Protein AF-A0A5C5R914-F1 (afdb_monomer_lite)

InterPro domains:
  IPR004184 Pyruvate formate lyase domain [PF02901] (1-169)
  IPR004184 Pyruvate formate lyase domain [PS51554] (1-169)
  IPR050244 Autonomous Glycyl Radical Cofactor [PTHR30191] (1-169)

Structure (mmCIF, N/CA/C/O backbone):
data_AF-A0A5C5R914-F1
#
_entry.id   AF-A0A5C5R914-F1
#
loop_
_atom_site.group_PDB
_atom_site.id
_atom_site.type_symbol
_atom_site.label_atom_id
_atom_site.label_alt_id
_atom_site.label_comp_id
_atom_site.label_asym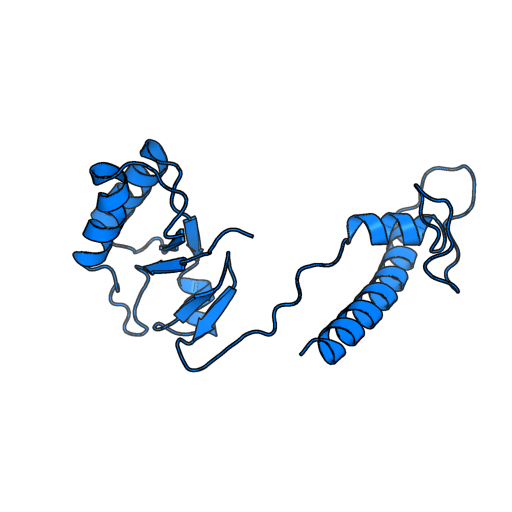_id
_atom_site.label_entity_id
_atom_site.label_seq_id
_atom_site.pdbx_PDB_ins_code
_atom_site.Cartn_x
_atom_site.Cartn_y
_atom_site.Cartn_z
_atom_site.occupancy
_atom_site.B_iso_or_equiv
_atom_site.auth_seq_id
_atom_site.auth_comp_id
_atom_site.auth_asym_id
_atom_site.auth_atom_id
_atom_site.pdbx_PDB_model_num
ATOM 1 N N . ASP A 1 1 ? 1.161 13.858 2.288 1.00 59.62 1 ASP A N 1
ATOM 2 C CA . ASP A 1 1 ? 1.184 13.043 1.072 1.00 59.62 1 ASP A CA 1
ATOM 3 C C . ASP A 1 1 ? 2.270 13.518 0.133 1.00 59.62 1 ASP A C 1
ATOM 5 O O . ASP A 1 1 ? 2.251 14.694 -0.227 1.00 59.62 1 ASP A O 1
ATOM 9 N N . PRO A 1 2 ? 3.280 12.672 -0.147 1.00 82.69 2 PRO A N 1
ATOM 10 C CA . PRO A 1 2 ? 4.214 12.908 -1.239 1.00 82.69 2 PRO A CA 1
ATOM 11 C C . PRO A 1 2 ? 3.476 12.883 -2.586 1.00 82.69 2 PRO A C 1
ATOM 13 O O . PRO A 1 2 ? 2.271 12.655 -2.654 1.00 82.69 2 PRO A O 1
ATOM 16 N N . TYR A 1 3 ? 4.194 13.188 -3.661 1.00 86.38 3 TYR A N 1
ATOM 17 C CA . TYR A 1 3 ? 3.597 13.343 -4.984 1.00 86.38 3 TYR A CA 1
ATOM 18 C C . TYR A 1 3 ? 3.117 12.006 -5.579 1.00 86.38 3 TYR A C 1
ATOM 20 O O . TYR A 1 3 ? 2.141 12.000 -6.327 1.00 86.38 3 TYR A O 1
ATOM 28 N N . TRP A 1 4 ? 3.762 10.891 -5.214 1.00 89.44 4 TRP A N 1
ATOM 29 C CA . TRP A 1 4 ? 3.499 9.535 -5.701 1.00 89.44 4 TRP A CA 1
ATOM 30 C C . TRP A 1 4 ? 3.481 9.440 -7.225 1.00 89.44 4 TRP A C 1
ATOM 32 O O . TRP A 1 4 ? 2.541 8.903 -7.821 1.00 89.44 4 TRP A O 1
ATOM 42 N N . ALA A 1 5 ? 4.559 9.904 -7.864 1.00 94.88 5 ALA A N 1
ATOM 43 C CA . ALA A 1 5 ? 4.814 9.623 -9.274 1.00 94.88 5 ALA A CA 1
ATOM 44 C C . ALA A 1 5 ? 5.247 8.163 -9.430 1.00 94.88 5 ALA A C 1
ATOM 46 O O . ALA A 1 5 ? 6.417 7.860 -9.664 1.00 94.88 5 ALA A O 1
ATOM 47 N N . THR A 1 6 ? 4.295 7.256 -9.229 1.00 97.75 6 THR A N 1
ATOM 48 C CA . THR A 1 6 ? 4.565 5.825 -9.143 1.00 97.75 6 THR A CA 1
ATOM 49 C C . THR A 1 6 ? 4.796 5.251 -10.528 1.00 97.75 6 THR A C 1
ATOM 51 O O . THR A 1 6 ? 3.990 5.444 -11.439 1.00 97.75 6 THR A O 1
ATOM 54 N N . TRP A 1 7 ? 5.918 4.554 -10.682 1.00 97.94 7 TRP A N 1
ATOM 55 C CA . TRP A 1 7 ? 6.284 3.848 -11.901 1.00 97.94 7 TRP A CA 1
ATOM 56 C C . TRP A 1 7 ? 6.297 2.350 -11.609 1.00 97.94 7 TRP A C 1
ATOM 58 O O . TRP A 1 7 ? 7.184 1.874 -10.903 1.00 97.94 7 TRP A O 1
ATOM 68 N N . SER A 1 8 ? 5.349 1.610 -12.184 1.00 98.44 8 SER A N 1
ATOM 69 C CA . SER A 1 8 ? 5.361 0.141 -12.198 1.00 98.44 8 SER A CA 1
ATOM 70 C C . SER A 1 8 ? 6.231 -0.375 -13.342 1.00 98.44 8 SER A C 1
ATOM 72 O O . SER A 1 8 ? 6.084 0.067 -14.481 1.00 98.44 8 SER A O 1
ATOM 74 N N . ASP A 1 9 ? 7.173 -1.262 -13.038 1.00 98.19 9 ASP A N 1
ATOM 75 C CA . ASP A 1 9 ? 8.130 -1.822 -13.999 1.00 98.19 9 ASP A CA 1
ATOM 76 C C . ASP A 1 9 ? 8.344 -3.323 -13.744 1.00 98.19 9 ASP A C 1
ATOM 78 O O . ASP A 1 9 ? 8.045 -3.821 -12.659 1.00 98.19 9 ASP A O 1
ATOM 82 N N . ALA A 1 10 ? 8.922 -4.016 -14.729 1.00 98.44 10 ALA A N 1
ATOM 83 C CA . ALA A 1 10 ? 9.158 -5.463 -14.729 1.00 98.44 10 ALA A CA 1
ATOM 84 C C . ALA A 1 10 ? 7.868 -6.306 -14.786 1.00 98.44 10 ALA A C 1
ATOM 86 O O . ALA A 1 10 ? 6.958 -5.961 -15.533 1.00 98.44 10 ALA A O 1
ATOM 87 N N . GLY A 1 11 ? 7.839 -7.448 -14.095 1.00 98.38 11 GLY A N 1
ATOM 88 C CA . GLY A 1 11 ? 6.763 -8.432 -14.190 1.00 98.38 11 GLY A CA 1
ATOM 89 C C . GLY A 1 11 ? 6.815 -9.309 -15.443 1.00 98.38 11 GLY A C 1
ATOM 90 O O . GLY A 1 11 ? 7.834 -9.392 -16.155 1.00 98.38 11 GLY A O 1
ATOM 91 N N . PHE A 1 12 ? 5.700 -9.986 -15.699 1.00 98.69 12 PHE A N 1
ATOM 92 C CA . PHE A 1 12 ? 5.526 -10.930 -16.800 1.00 98.69 12 PHE A CA 1
ATOM 93 C C . PHE A 1 12 ? 4.277 -10.635 -17.625 1.00 98.69 12 PHE A C 1
ATOM 95 O O . PHE A 1 12 ? 3.266 -10.174 -17.113 1.00 98.69 12 PHE A O 1
ATOM 102 N N . GLY A 1 13 ? 4.354 -10.948 -18.917 1.00 98.25 13 GLY A N 1
ATOM 103 C CA . GLY A 1 13 ? 3.184 -11.071 -19.772 1.00 98.25 13 GLY A CA 1
ATOM 104 C C . GLY A 1 13 ? 2.400 -12.335 -19.432 1.00 98.25 13 GLY A C 1
ATOM 105 O O . GLY A 1 13 ? 2.976 -13.333 -18.988 1.00 98.25 13 GLY A O 1
ATOM 106 N N . ASP A 1 14 ? 1.107 -12.351 -19.738 1.00 97.00 14 ASP A N 1
ATOM 107 C CA . ASP A 1 14 ? 0.274 -13.558 -19.629 1.00 97.00 14 ASP A CA 1
ATOM 108 C C . ASP A 1 14 ? 0.748 -14.679 -20.572 1.00 97.00 14 ASP A C 1
ATOM 110 O O . ASP A 1 14 ? 0.422 -15.851 -20.387 1.00 97.00 14 ASP A O 1
ATOM 114 N N . ASP A 1 15 ? 1.583 -14.338 -21.558 1.00 97.62 15 ASP A N 1
ATOM 115 C CA . ASP A 1 15 ? 2.278 -15.286 -22.430 1.00 97.62 15 ASP A CA 1
ATOM 116 C C . ASP A 1 15 ? 3.553 -15.907 -21.818 1.00 97.62 15 ASP A C 1
ATOM 118 O O . ASP A 1 15 ? 4.232 -16.702 -22.475 1.00 97.62 15 ASP A O 1
ATOM 122 N N . GLY A 1 16 ? 3.884 -15.557 -20.571 1.00 96.81 16 GLY A N 1
ATOM 123 C CA . GLY A 1 16 ? 5.017 -16.084 -19.811 1.00 96.81 16 GLY A CA 1
ATOM 124 C C . GLY A 1 16 ? 6.367 -15.442 -20.134 1.00 96.81 16 GLY A C 1
ATOM 125 O O . GLY A 1 16 ? 7.383 -15.836 -19.557 1.00 96.81 16 GLY A O 1
ATOM 126 N N . ARG A 1 17 ? 6.437 -14.457 -21.037 1.00 98.38 17 ARG A N 1
ATOM 127 C CA . ARG A 1 17 ? 7.672 -13.694 -21.268 1.00 98.38 17 ARG A CA 1
ATOM 128 C C . ARG A 1 17 ? 7.801 -12.584 -20.235 1.00 98.38 17 ARG A C 1
ATOM 130 O O . ARG A 1 17 ? 6.827 -11.937 -19.874 1.00 98.38 17 ARG A O 1
ATOM 137 N N . THR A 1 18 ? 9.028 -12.316 -19.801 1.00 98.44 18 THR A N 1
ATOM 138 C CA . THR A 1 18 ? 9.293 -11.162 -18.935 1.00 98.44 18 THR A CA 1
ATOM 139 C C . THR A 1 18 ? 9.018 -9.848 -19.669 1.00 98.44 18 THR A C 1
ATOM 141 O O . THR A 1 18 ? 9.346 -9.706 -20.853 1.00 98.44 18 THR A O 1
ATOM 144 N N . LEU A 1 19 ? 8.475 -8.871 -18.946 1.00 98.69 19 LEU A N 1
ATOM 145 C CA . LEU A 1 19 ? 8.321 -7.491 -19.407 1.00 98.69 19 LEU A CA 1
ATOM 146 C C . LEU A 1 19 ? 9.544 -6.624 -19.072 1.00 98.69 19 LEU A C 1
ATOM 148 O O . LEU A 1 19 ? 9.589 -5.447 -19.429 1.00 98.69 19 LEU A O 1
ATOM 152 N N . VAL A 1 20 ? 10.580 -7.197 -18.446 1.00 98.75 20 VAL A N 1
ATOM 153 C CA . VAL A 1 20 ? 11.857 -6.511 -18.222 1.00 98.75 20 VAL A CA 1
ATOM 154 C C . VAL A 1 20 ? 12.478 -6.118 -19.559 1.00 98.75 20 VAL A C 1
ATOM 156 O O . VAL A 1 20 ? 12.730 -6.944 -20.440 1.00 98.75 20 VAL A O 1
ATOM 159 N N . THR A 1 21 ? 12.814 -4.838 -19.691 1.00 98.69 21 THR A N 1
ATOM 160 C CA . THR A 1 21 ? 13.484 -4.302 -20.878 1.00 98.69 21 THR A CA 1
ATOM 161 C C . THR A 1 21 ? 14.780 -3.587 -20.512 1.00 98.69 21 THR A C 1
ATOM 163 O O . THR A 1 21 ? 15.091 -3.332 -19.352 1.00 98.69 21 THR A O 1
ATOM 166 N N . LYS A 1 22 ? 15.548 -3.154 -21.521 1.00 98.69 22 LYS A N 1
ATOM 167 C CA . LYS A 1 22 ? 16.680 -2.241 -21.281 1.00 98.69 22 LYS A CA 1
ATOM 168 C C . LYS A 1 22 ? 16.246 -0.937 -20.600 1.00 98.69 22 LYS A C 1
ATOM 170 O O . LYS A 1 22 ? 17.073 -0.297 -19.961 1.00 98.69 22 LYS A O 1
ATOM 175 N N . THR A 1 23 ? 14.996 -0.507 -20.770 1.00 98.69 23 THR A N 1
ATOM 176 C CA . THR A 1 23 ? 14.477 0.701 -20.115 1.00 98.69 23 THR A CA 1
ATOM 177 C C . THR A 1 23 ? 14.325 0.494 -18.613 1.00 98.69 23 THR A C 1
ATOM 179 O O . THR A 1 23 ? 14.684 1.403 -17.875 1.00 98.69 23 THR A O 1
ATOM 182 N N . SER A 1 24 ? 13.961 -0.709 -18.168 1.00 98.69 24 SER A N 1
ATOM 183 C CA . SER A 1 24 ? 13.890 -1.088 -16.752 1.00 98.69 24 SER A CA 1
ATOM 184 C C . SER A 1 24 ? 15.223 -0.856 -16.025 1.00 98.69 24 SER A C 1
ATOM 186 O O . SER A 1 24 ? 15.293 -0.195 -14.991 1.00 98.69 24 SER A O 1
ATOM 188 N N . PHE A 1 25 ? 16.341 -1.268 -16.635 1.00 98.75 25 PHE A N 1
ATOM 189 C CA . PHE A 1 25 ? 17.680 -0.966 -16.108 1.00 98.75 25 PHE A CA 1
ATOM 190 C C . PHE A 1 25 ? 18.006 0.533 -16.137 1.00 98.75 25 PHE A C 1
ATOM 192 O O . PHE A 1 25 ? 18.604 1.059 -15.202 1.00 98.75 25 PHE A O 1
ATOM 199 N N . ARG A 1 26 ? 17.637 1.245 -17.210 1.00 98.69 26 ARG A N 1
ATOM 200 C CA . ARG A 1 26 ? 17.901 2.691 -17.316 1.00 98.69 26 ARG A CA 1
ATOM 201 C C . ARG A 1 26 ? 17.147 3.487 -16.257 1.00 98.69 26 ARG A C 1
ATOM 203 O O . ARG A 1 26 ? 17.718 4.446 -15.749 1.00 98.69 26 ARG A O 1
ATOM 210 N N . LEU A 1 27 ? 15.917 3.086 -15.937 1.00 98.50 27 LEU A N 1
ATOM 211 C CA . LEU A 1 27 ? 15.108 3.678 -14.877 1.00 98.50 27 LEU A CA 1
ATOM 212 C C . LEU A 1 27 ? 15.836 3.565 -13.537 1.00 98.50 27 LEU A C 1
ATOM 214 O O . LEU A 1 27 ? 16.141 4.581 -12.923 1.00 98.50 27 LEU A O 1
ATOM 218 N N . LEU A 1 28 ? 16.215 2.356 -13.130 1.00 98.50 28 LEU A N 1
ATOM 219 C CA . LEU A 1 28 ? 16.928 2.137 -11.869 1.00 98.50 28 LEU A CA 1
ATOM 220 C C . LEU A 1 28 ? 18.306 2.818 -11.834 1.00 98.50 28 LEU A C 1
ATOM 222 O O . LEU A 1 28 ? 18.707 3.372 -10.814 1.00 98.50 28 LEU A O 1
ATOM 226 N N . GLN A 1 29 ? 19.009 2.869 -12.968 1.00 98.44 29 GLN A N 1
ATOM 227 C CA . GLN A 1 29 ? 20.294 3.563 -13.089 1.00 98.44 29 GLN A CA 1
ATOM 228 C C . GLN A 1 29 ? 20.187 5.075 -12.812 1.00 98.44 29 GLN A C 1
ATOM 230 O O . GLN A 1 29 ? 21.191 5.699 -12.458 1.00 98.44 29 GLN A O 1
ATOM 235 N N . THR A 1 30 ? 18.999 5.684 -12.921 1.00 98.44 30 THR A N 1
ATOM 236 C CA . THR A 1 30 ? 18.811 7.095 -12.541 1.00 98.44 30 THR A CA 1
ATOM 237 C C . THR A 1 30 ? 19.156 7.346 -11.074 1.00 98.44 30 THR A C 1
ATOM 239 O O . THR A 1 30 ? 19.771 8.369 -10.785 1.00 98.44 30 THR A O 1
ATOM 242 N N . LEU A 1 31 ? 18.905 6.381 -10.183 1.00 98.31 31 LEU A N 1
ATOM 243 C CA . LEU A 1 31 ? 19.216 6.477 -8.753 1.00 98.31 31 LEU A CA 1
ATOM 244 C C . LEU A 1 31 ? 20.726 6.456 -8.460 1.00 98.31 31 LEU A C 1
ATOM 246 O O . LEU A 1 31 ? 21.166 6.915 -7.410 1.00 98.31 31 LEU A O 1
ATOM 250 N N . ARG A 1 32 ? 21.544 5.972 -9.401 1.00 97.69 32 ARG A N 1
ATOM 251 C CA . ARG A 1 32 ? 23.011 6.105 -9.351 1.00 97.69 32 ARG A CA 1
ATOM 252 C C . ARG A 1 32 ? 23.489 7.395 -10.003 1.00 97.69 32 ARG A C 1
ATOM 254 O O . ARG A 1 32 ? 24.388 8.050 -9.491 1.00 97.69 32 ARG A O 1
ATOM 261 N N . ASN A 1 33 ? 22.903 7.748 -11.145 1.00 98.25 33 ASN A N 1
ATOM 262 C CA . ASN A 1 33 ? 23.338 8.899 -11.935 1.00 98.25 33 ASN A CA 1
ATOM 263 C C . ASN A 1 33 ? 22.988 10.235 -11.267 1.00 98.25 33 ASN A C 1
ATOM 265 O O . ASN A 1 33 ? 23.764 11.183 -11.347 1.00 98.25 33 ASN A O 1
ATOM 269 N N . LEU A 1 34 ? 21.801 10.314 -10.667 1.00 97.75 34 LEU A N 1
ATOM 270 C CA . LEU A 1 34 ? 21.246 11.519 -10.047 1.00 97.75 34 LEU A CA 1
ATOM 271 C C . LEU A 1 34 ? 21.264 11.442 -8.514 1.00 97.75 34 LEU A C 1
ATOM 273 O O . LEU A 1 34 ? 21.089 12.461 -7.852 1.00 97.75 34 LEU A O 1
ATOM 277 N N . GLY A 1 35 ? 21.521 10.251 -7.970 1.00 96.88 35 GLY A N 1
ATOM 278 C CA . GLY A 1 35 ? 21.495 9.954 -6.544 1.00 96.88 35 GLY A CA 1
ATOM 279 C C . GLY A 1 35 ? 20.146 9.390 -6.069 1.00 96.88 35 GLY A C 1
ATOM 280 O O . GLY A 1 35 ? 19.163 9.424 -6.814 1.00 96.88 35 GLY A O 1
ATOM 281 N N . PRO A 1 36 ? 20.099 8.861 -4.832 1.00 95.94 36 PRO A N 1
ATOM 282 C CA . PRO A 1 36 ? 18.875 8.353 -4.219 1.00 95.94 36 PRO A CA 1
ATOM 283 C C . PRO A 1 36 ? 17.803 9.439 -4.118 1.00 95.94 36 PRO A C 1
ATOM 285 O O . PRO A 1 36 ? 18.089 10.564 -3.698 1.00 95.94 36 PRO A O 1
ATOM 288 N N . ALA A 1 37 ? 16.566 9.097 -4.463 1.00 94.25 37 ALA A N 1
ATOM 289 C CA . ALA A 1 37 ? 15.434 10.007 -4.395 1.00 94.25 37 ALA A CA 1
ATOM 290 C C . ALA A 1 37 ? 14.154 9.239 -4.040 1.00 94.25 37 ALA A C 1
ATOM 292 O O . ALA A 1 37 ? 13.982 8.113 -4.501 1.00 94.25 37 ALA A O 1
ATOM 293 N N . PRO A 1 38 ? 13.235 9.843 -3.265 1.00 91.88 38 PRO A N 1
ATOM 294 C CA . PRO A 1 38 ? 11.936 9.237 -2.977 1.00 91.88 38 PRO A CA 1
ATOM 295 C C . PRO A 1 38 ? 10.975 9.274 -4.177 1.00 91.88 38 PRO A C 1
ATOM 297 O O . PRO A 1 38 ? 9.933 8.632 -4.134 1.00 91.88 38 PRO A O 1
ATOM 300 N N . GLU A 1 39 ? 11.291 10.056 -5.216 1.00 93.81 39 GLU A N 1
ATOM 301 C CA . GLU A 1 39 ? 10.482 10.198 -6.427 1.00 93.81 39 GLU A CA 1
ATOM 302 C C . GLU A 1 39 ? 11.371 10.087 -7.684 1.00 93.81 39 GLU A C 1
ATOM 304 O O . GLU A 1 39 ? 12.471 10.653 -7.691 1.00 93.81 39 GLU A O 1
ATOM 309 N N . PRO A 1 40 ? 10.901 9.432 -8.766 1.00 95.12 40 PRO A N 1
ATOM 310 C CA . PRO A 1 40 ? 9.624 8.718 -8.848 1.00 95.12 40 PRO A CA 1
ATOM 311 C C . PRO A 1 40 ? 9.577 7.519 -7.893 1.00 95.12 40 PRO A C 1
ATOM 313 O O . PRO A 1 40 ? 10.606 6.910 -7.604 1.00 95.12 40 PRO A O 1
ATOM 316 N N . ASN A 1 41 ? 8.384 7.184 -7.408 1.00 97.62 41 ASN A N 1
ATOM 317 C CA . ASN A 1 41 ? 8.169 5.987 -6.602 1.00 97.62 41 ASN A CA 1
ATOM 318 C C . ASN A 1 41 ? 8.262 4.732 -7.494 1.00 97.62 41 ASN A C 1
ATOM 320 O O . ASN A 1 41 ? 7.274 4.284 -8.082 1.00 97.62 41 ASN A O 1
ATOM 324 N N . ILE A 1 42 ? 9.471 4.194 -7.670 1.00 98.38 42 ILE A N 1
ATOM 325 C CA . ILE A 1 42 ? 9.717 3.047 -8.554 1.00 98.38 42 ILE A CA 1
ATOM 326 C C . ILE A 1 42 ? 9.293 1.756 -7.849 1.00 98.38 42 ILE A C 1
ATOM 328 O O . ILE A 1 42 ? 9.844 1.392 -6.808 1.00 98.38 42 ILE A O 1
ATOM 332 N N . THR A 1 43 ? 8.340 1.050 -8.455 1.00 98.62 43 THR A N 1
ATOM 333 C CA . THR A 1 43 ? 7.760 -0.197 -7.947 1.00 98.62 43 THR A CA 1
ATOM 334 C C . THR A 1 43 ? 8.043 -1.337 -8.905 1.00 98.62 43 THR A C 1
ATOM 336 O O . THR A 1 43 ? 7.575 -1.330 -10.044 1.00 98.62 43 THR A O 1
ATOM 339 N N . ILE A 1 44 ? 8.806 -2.319 -8.443 1.00 98.69 44 ILE A N 1
ATOM 340 C CA . ILE A 1 44 ? 9.160 -3.489 -9.239 1.00 98.69 44 ILE A CA 1
ATOM 341 C C . ILE A 1 44 ? 8.115 -4.576 -9.016 1.00 98.69 44 ILE A C 1
ATOM 343 O O . ILE A 1 44 ? 7.938 -5.045 -7.890 1.00 98.69 44 ILE A O 1
ATOM 347 N N . PHE A 1 45 ? 7.453 -4.998 -10.091 1.00 98.69 45 PHE A N 1
ATOM 348 C CA . PHE A 1 45 ? 6.651 -6.217 -10.108 1.00 98.69 45 PHE A CA 1
ATOM 349 C C . PHE A 1 45 ? 7.588 -7.414 -10.060 1.00 98.69 45 PHE A C 1
ATOM 351 O O . PHE A 1 45 ? 8.278 -7.746 -11.027 1.00 98.69 45 PHE A O 1
ATOM 358 N N . TRP A 1 46 ? 7.678 -7.985 -8.865 1.00 98.69 46 TRP A N 1
ATOM 359 C CA . TRP A 1 46 ? 8.642 -9.000 -8.502 1.00 98.69 46 TRP A CA 1
ATOM 360 C C . TRP A 1 46 ? 8.068 -10.397 -8.681 1.00 98.69 46 TRP A C 1
ATOM 362 O O . TRP A 1 46 ? 6.979 -10.711 -8.201 1.00 98.69 46 TRP A O 1
ATOM 372 N N . ASP A 1 47 ? 8.874 -11.247 -9.303 1.00 98.00 47 ASP A N 1
ATOM 373 C CA . ASP A 1 47 ? 8.662 -12.679 -9.433 1.00 98.00 47 ASP A CA 1
ATOM 374 C C . ASP A 1 47 ? 10.032 -13.376 -9.353 1.00 98.00 47 ASP A C 1
ATOM 376 O O . ASP A 1 47 ? 11.054 -12.827 -9.786 1.00 98.00 47 ASP A O 1
ATOM 380 N N . GLU A 1 48 ? 10.087 -14.579 -8.782 1.00 96.81 48 GLU A N 1
ATOM 381 C CA . GLU A 1 48 ? 11.340 -15.328 -8.629 1.00 96.81 48 GLU A CA 1
ATOM 382 C C . GLU A 1 48 ? 11.996 -15.701 -9.970 1.00 96.81 48 GLU A C 1
ATOM 384 O O . GLU A 1 48 ? 13.226 -15.818 -10.055 1.00 96.81 48 GLU A O 1
ATOM 389 N N . SER A 1 49 ? 11.188 -15.828 -11.024 1.00 97.75 49 SER A N 1
ATOM 390 C CA . SER A 1 49 ? 11.597 -16.193 -12.379 1.00 97.75 49 SER A CA 1
ATOM 391 C C . SER A 1 49 ? 12.087 -15.010 -13.219 1.00 97.75 49 SER A C 1
ATOM 393 O O . SER A 1 49 ? 12.523 -15.211 -14.358 1.00 97.75 49 SER A O 1
ATOM 395 N N . LEU A 1 50 ? 12.078 -13.783 -12.674 1.00 98.62 50 LEU A N 1
ATOM 396 C CA . LEU A 1 50 ? 12.658 -12.616 -13.342 1.00 98.62 50 LEU A CA 1
ATOM 397 C C . LEU A 1 50 ? 14.113 -12.884 -13.773 1.00 98.62 50 LEU A C 1
ATOM 399 O O . LEU A 1 50 ? 14.841 -13.615 -13.091 1.00 98.62 50 LEU A O 1
ATOM 403 N N . PRO A 1 51 ? 14.586 -12.258 -14.869 1.00 98.62 51 PRO A N 1
ATOM 404 C CA . PRO A 1 51 ? 15.959 -12.428 -15.332 1.00 98.62 51 PRO A CA 1
ATOM 405 C C . PRO A 1 51 ? 16.981 -12.167 -14.222 1.00 98.62 51 PRO A C 1
ATOM 407 O O . PRO A 1 51 ? 16.962 -11.104 -13.600 1.00 98.62 51 PRO A O 1
ATOM 410 N N . GLU A 1 52 ? 17.910 -13.105 -14.018 1.00 98.56 52 GLU A N 1
ATOM 411 C CA . GLU A 1 52 ? 18.851 -13.072 -12.888 1.00 98.56 52 GLU A CA 1
ATOM 412 C C . GLU A 1 52 ? 19.625 -11.751 -12.800 1.00 98.56 52 GLU A C 1
ATOM 414 O O . GLU A 1 52 ? 19.613 -11.091 -11.767 1.00 98.56 52 GLU A O 1
ATOM 419 N N . GLY A 1 53 ? 20.180 -11.282 -13.922 1.00 98.50 53 GLY A N 1
ATOM 420 C CA . GLY A 1 53 ? 20.915 -10.015 -13.950 1.00 98.50 53 GLY A CA 1
ATOM 421 C C . GLY A 1 53 ? 20.059 -8.779 -13.635 1.00 98.50 53 GLY A C 1
ATOM 422 O O . GLY A 1 53 ? 20.600 -7.762 -13.209 1.00 98.50 53 GLY A O 1
ATOM 423 N N . TYR A 1 54 ? 18.735 -8.835 -13.829 1.00 98.75 54 TYR A N 1
ATOM 424 C CA . TYR A 1 54 ? 17.840 -7.757 -13.396 1.00 98.75 54 TYR A CA 1
ATOM 425 C C . TYR A 1 54 ? 17.567 -7.840 -11.893 1.00 98.75 54 TYR A C 1
ATOM 427 O O . TYR A 1 54 ? 17.691 -6.824 -11.217 1.00 98.75 54 TYR A O 1
ATOM 435 N N . LYS A 1 55 ? 17.302 -9.038 -11.351 1.00 98.69 55 LYS A N 1
ATOM 436 C CA . LYS A 1 55 ? 17.136 -9.251 -9.901 1.00 98.69 55 LYS A CA 1
ATOM 437 C C . LYS A 1 55 ? 18.367 -8.797 -9.113 1.00 98.69 55 LYS A C 1
ATOM 439 O O . LYS A 1 55 ? 18.231 -8.061 -8.138 1.00 98.69 55 LYS A O 1
ATOM 444 N N . GLU A 1 56 ? 19.565 -9.169 -9.568 1.00 98.75 56 GLU A N 1
ATOM 445 C CA . GLU A 1 56 ? 20.834 -8.719 -8.982 1.00 98.75 56 GLU A CA 1
ATOM 446 C C . GLU A 1 56 ? 20.966 -7.189 -9.019 1.00 98.75 56 GLU A C 1
ATOM 448 O O . GLU A 1 56 ? 21.403 -6.573 -8.045 1.00 98.75 56 GLU A O 1
ATOM 453 N N . PHE A 1 57 ? 20.552 -6.555 -10.121 1.00 98.69 57 PHE A N 1
ATOM 454 C CA . PHE A 1 57 ? 20.611 -5.103 -10.261 1.00 98.69 57 PHE A CA 1
ATOM 455 C C . PHE A 1 57 ? 19.603 -4.382 -9.358 1.00 98.69 57 PHE A C 1
ATOM 457 O O . PHE A 1 57 ? 19.974 -3.408 -8.706 1.00 98.69 57 PHE A O 1
ATOM 464 N N . CYS A 1 58 ? 18.367 -4.877 -9.252 1.00 98.69 58 CYS A N 1
ATOM 465 C CA . CYS A 1 58 ? 17.381 -4.392 -8.286 1.00 98.69 58 CYS A CA 1
ATOM 466 C C . CYS A 1 58 ? 17.928 -4.473 -6.855 1.00 98.69 58 CYS A C 1
ATOM 468 O O . CYS A 1 58 ? 17.939 -3.467 -6.147 1.00 98.69 58 CYS A O 1
ATOM 470 N N . ALA A 1 59 ? 18.475 -5.628 -6.458 1.00 98.62 59 ALA A N 1
ATOM 471 C CA . ALA A 1 59 ? 19.061 -5.816 -5.133 1.00 98.62 59 ALA A CA 1
ATOM 472 C C . ALA A 1 59 ? 20.221 -4.840 -4.869 1.00 98.62 59 ALA A C 1
ATOM 474 O O . ALA A 1 59 ? 20.259 -4.201 -3.816 1.00 98.62 59 ALA A O 1
ATOM 475 N N . ALA A 1 60 ? 21.130 -4.665 -5.833 1.00 98.69 60 ALA A N 1
ATOM 476 C CA . ALA A 1 60 ? 22.226 -3.704 -5.724 1.00 98.69 60 ALA A CA 1
ATOM 477 C C . ALA A 1 60 ? 21.712 -2.265 -5.547 1.00 98.69 60 ALA A C 1
ATOM 479 O O . ALA A 1 60 ? 22.201 -1.535 -4.687 1.00 98.69 60 ALA A O 1
ATOM 480 N N . ILE A 1 61 ? 20.696 -1.863 -6.313 1.00 98.69 61 ILE A N 1
ATOM 481 C CA . ILE A 1 61 ? 20.078 -0.536 -6.202 1.00 98.69 61 ILE A CA 1
ATOM 482 C C . ILE A 1 61 ? 19.379 -0.360 -4.850 1.00 98.69 61 ILE A C 1
ATOM 484 O O . ILE A 1 61 ? 19.546 0.685 -4.223 1.00 98.69 61 ILE A O 1
ATOM 488 N N . SER A 1 62 ? 18.658 -1.364 -4.344 1.00 98.56 62 SER A N 1
ATOM 489 C CA . SER A 1 62 ? 18.068 -1.318 -3.000 1.00 98.56 62 SER A CA 1
ATOM 490 C C . SER A 1 62 ? 19.125 -1.141 -1.910 1.00 98.56 62 SER A C 1
ATOM 492 O O . SER A 1 62 ? 18.952 -0.283 -1.046 1.00 98.56 62 SER A O 1
ATOM 494 N N . ILE A 1 63 ? 20.229 -1.893 -1.973 1.00 98.56 63 ILE A N 1
ATOM 495 C CA . ILE A 1 63 ? 21.340 -1.795 -1.012 1.00 98.56 63 ILE A CA 1
ATOM 496 C C . ILE A 1 63 ? 21.968 -0.399 -1.040 1.00 98.56 63 ILE A C 1
ATOM 498 O O . ILE A 1 63 ? 22.229 0.186 0.007 1.00 98.56 63 ILE A O 1
ATOM 502 N N . GLU A 1 64 ? 22.214 0.140 -2.231 1.00 98.31 64 GLU A N 1
ATOM 503 C CA . GLU A 1 64 ? 22.912 1.416 -2.398 1.00 98.31 64 GLU A CA 1
ATOM 504 C C . GLU A 1 64 ? 22.037 2.632 -2.075 1.00 98.31 64 GLU A C 1
ATOM 506 O O . GLU A 1 64 ? 22.554 3.658 -1.636 1.00 98.31 64 GLU A O 1
ATOM 511 N N . THR A 1 65 ? 20.726 2.546 -2.321 1.00 98.06 65 THR A N 1
ATOM 512 C CA . THR A 1 65 ? 19.861 3.736 -2.391 1.00 98.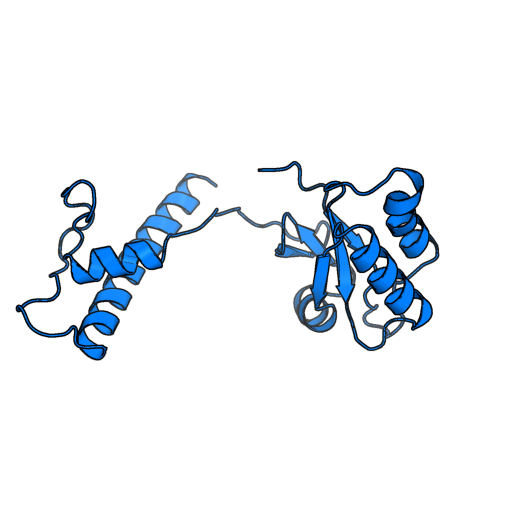06 65 THR A CA 1
ATOM 513 C C . THR A 1 65 ? 18.663 3.690 -1.452 1.00 98.06 65 THR A C 1
ATOM 515 O O . THR A 1 65 ? 18.128 4.745 -1.120 1.00 98.06 65 THR A O 1
ATOM 518 N N . SER A 1 66 ? 18.202 2.500 -1.047 1.00 97.81 66 SER A N 1
ATOM 519 C CA . SER A 1 66 ? 16.950 2.319 -0.290 1.00 97.81 66 SER A CA 1
ATOM 520 C C . SER A 1 66 ? 15.747 3.069 -0.897 1.00 97.81 66 SER A C 1
ATOM 522 O O . SER A 1 66 ? 14.896 3.564 -0.166 1.00 97.81 66 SER A O 1
ATOM 524 N N . SER A 1 67 ? 15.705 3.201 -2.231 1.00 97.38 67 SER A N 1
ATOM 525 C CA . SER A 1 67 ? 14.777 4.098 -2.947 1.00 97.38 67 SER A CA 1
ATOM 526 C C . SER A 1 67 ? 13.792 3.386 -3.888 1.00 97.38 67 SER A C 1
ATOM 528 O O . SER A 1 67 ? 13.149 4.044 -4.697 1.00 97.38 67 SER A O 1
ATOM 530 N N . ILE A 1 68 ? 13.680 2.055 -3.828 1.00 97.88 68 ILE A N 1
ATOM 531 C CA . ILE A 1 68 ? 12.727 1.288 -4.651 1.00 97.88 68 ILE A CA 1
ATOM 532 C C . ILE A 1 68 ? 11.894 0.347 -3.789 1.00 97.88 68 ILE A C 1
ATOM 534 O O . ILE A 1 68 ? 12.370 -0.130 -2.755 1.00 97.88 68 ILE A O 1
ATOM 538 N N . GLN A 1 69 ? 10.677 0.066 -4.245 1.00 98.31 69 GLN A N 1
ATOM 539 C CA . GLN A 1 69 ? 9.748 -0.865 -3.615 1.00 98.31 69 GLN A CA 1
ATOM 540 C C . GLN A 1 69 ? 9.430 -2.050 -4.532 1.00 98.31 69 GLN A C 1
ATOM 542 O O . GLN A 1 69 ? 9.713 -2.024 -5.732 1.00 98.31 69 GLN A O 1
ATOM 547 N N . TYR A 1 70 ? 8.851 -3.097 -3.950 1.00 98.62 70 TYR A N 1
ATOM 548 C CA . TYR A 1 70 ? 8.561 -4.358 -4.623 1.00 98.62 70 TYR A CA 1
ATOM 549 C C . TYR A 1 70 ? 7.134 -4.788 -4.311 1.00 98.62 70 TYR A C 1
ATOM 551 O O . TYR A 1 70 ? 6.711 -4.696 -3.162 1.00 98.62 70 TYR A O 1
ATOM 559 N N . GLU A 1 71 ? 6.438 -5.292 -5.322 1.00 98.62 71 GLU A N 1
ATOM 560 C CA . GLU A 1 71 ? 5.093 -5.859 -5.209 1.00 98.62 71 GLU A CA 1
ATOM 561 C C . GLU A 1 71 ? 5.045 -7.203 -5.940 1.00 98.62 71 GLU A C 1
ATOM 563 O O . GLU A 1 71 ? 5.775 -7.404 -6.909 1.00 98.62 71 GLU A O 1
ATOM 568 N N . SER A 1 72 ? 4.213 -8.139 -5.482 1.00 98.25 72 SER A N 1
ATOM 569 C CA . SER A 1 72 ? 4.125 -9.477 -6.086 1.00 98.25 72 SER A CA 1
ATOM 570 C C . SER A 1 72 ? 3.467 -9.419 -7.471 1.00 98.25 72 SER A C 1
ATOM 572 O O . SER A 1 72 ? 2.266 -9.162 -7.564 1.00 98.25 72 SER A O 1
ATOM 574 N N . ASP A 1 73 ? 4.236 -9.689 -8.536 1.00 98.44 73 ASP A N 1
ATOM 575 C CA . ASP A 1 73 ? 3.712 -9.730 -9.912 1.00 98.44 73 ASP A CA 1
ATOM 576 C C . ASP A 1 73 ? 2.622 -10.789 -10.053 1.00 98.44 73 ASP A C 1
ATOM 578 O O . ASP A 1 73 ? 1.550 -10.487 -10.556 1.00 98.44 73 ASP A O 1
ATOM 582 N N . GLU A 1 74 ? 2.865 -12.009 -9.562 1.00 97.44 74 GLU A N 1
ATOM 583 C CA . GLU A 1 74 ? 1.932 -13.133 -9.687 1.00 97.44 74 GLU A CA 1
ATOM 584 C C . GLU A 1 74 ? 0.535 -12.782 -9.153 1.00 97.44 74 GLU A C 1
ATOM 586 O O . GLU A 1 74 ? -0.457 -12.920 -9.870 1.00 97.44 74 GLU A O 1
ATOM 591 N N . GLN A 1 75 ? 0.459 -12.250 -7.928 1.00 97.75 75 GLN A N 1
ATOM 592 C CA . GLN A 1 75 ? -0.816 -11.887 -7.301 1.00 97.75 75 GLN A CA 1
ATOM 593 C C . GLN A 1 75 ? -1.502 -10.726 -8.023 1.00 97.75 75 GLN A C 1
ATOM 595 O O . GLN A 1 75 ? -2.728 -10.716 -8.172 1.00 97.75 75 GLN A O 1
ATOM 600 N N . ILE A 1 76 ? -0.725 -9.740 -8.478 1.00 98.12 76 ILE A N 1
ATOM 601 C CA . ILE A 1 76 ? -1.270 -8.598 -9.210 1.00 98.12 76 ILE A CA 1
ATOM 602 C C . ILE A 1 76 ? -1.797 -9.056 -10.573 1.00 98.12 76 ILE A C 1
ATOM 604 O O . ILE A 1 76 ? -2.934 -8.758 -10.938 1.00 98.12 76 ILE A O 1
ATOM 608 N N . ARG A 1 77 ? -1.005 -9.811 -11.325 1.00 97.25 77 ARG A N 1
ATOM 609 C CA . ARG A 1 77 ? -1.344 -10.269 -12.669 1.00 97.25 77 ARG A CA 1
ATOM 610 C C . ARG A 1 77 ? -2.547 -11.205 -12.672 1.00 97.25 77 ARG A C 1
ATOM 612 O O . ARG A 1 77 ? -3.409 -11.048 -13.532 1.00 97.25 77 ARG A O 1
ATOM 619 N N . GLU A 1 78 ? -2.688 -12.074 -11.670 1.00 97.25 78 GLU A N 1
ATOM 620 C CA . GLU A 1 78 ? -3.861 -12.953 -11.513 1.00 97.25 78 GLU A CA 1
ATOM 621 C C . GLU A 1 78 ? -5.194 -12.176 -11.512 1.00 97.25 78 GLU A C 1
ATOM 623 O O . GLU A 1 78 ? -6.198 -12.641 -12.054 1.00 97.25 78 GLU A O 1
ATOM 628 N N . HIS A 1 79 ? -5.209 -10.962 -10.957 1.00 96.50 79 HIS A N 1
ATOM 629 C CA . HIS A 1 79 ? -6.432 -10.176 -10.771 1.00 96.50 79 HIS A CA 1
ATOM 630 C C . HIS A 1 79 ? -6.558 -9.021 -11.782 1.00 96.50 79 HIS A C 1
ATOM 632 O O . HIS A 1 79 ? -7.640 -8.743 -12.323 1.00 96.50 79 HIS A O 1
ATOM 638 N N . TRP A 1 80 ? -5.450 -8.342 -12.077 1.00 97.81 80 TRP A N 1
ATOM 639 C CA . TRP A 1 80 ? -5.407 -7.136 -12.902 1.00 97.81 80 TRP A CA 1
ATOM 640 C C . TRP A 1 80 ? -4.802 -7.359 -14.290 1.00 97.81 80 TRP A C 1
ATOM 642 O O . TRP A 1 80 ? -5.042 -6.524 -15.154 1.00 97.81 80 TRP A O 1
ATOM 652 N N . GLY A 1 81 ? -4.181 -8.501 -14.571 1.00 97.31 81 GLY A N 1
ATOM 653 C CA . GLY A 1 81 ? -3.541 -8.791 -15.858 1.00 97.31 81 GLY A CA 1
ATOM 654 C C . GLY A 1 81 ? -2.149 -8.169 -15.991 1.00 97.31 81 GLY A C 1
ATOM 655 O O . GLY A 1 81 ? -1.647 -7.528 -15.068 1.00 97.31 81 GLY A O 1
ATOM 656 N N . ASP A 1 82 ? -1.538 -8.360 -17.155 1.00 97.94 82 ASP A N 1
ATOM 657 C CA . ASP A 1 82 ? -0.144 -8.004 -17.454 1.00 97.94 82 ASP A CA 1
ATOM 658 C C . ASP A 1 82 ? 0.098 -6.539 -17.880 1.00 97.94 82 ASP A C 1
ATOM 660 O O . ASP A 1 82 ? 1.231 -6.146 -18.149 1.00 97.94 82 ASP A O 1
ATOM 664 N N . ASP A 1 83 ? -0.953 -5.712 -17.892 1.00 97.94 83 ASP A N 1
ATOM 665 C CA . ASP A 1 83 ? -0.910 -4.254 -18.125 1.00 97.94 83 ASP A CA 1
ATOM 666 C C . ASP A 1 83 ? -1.503 -3.486 -16.922 1.00 97.94 83 ASP A C 1
ATOM 668 O O . ASP A 1 83 ? -2.325 -2.567 -17.039 1.00 97.94 83 ASP A O 1
ATOM 672 N N . ALA A 1 84 ? -1.150 -3.944 -15.719 1.00 97.94 84 ALA A N 1
ATOM 673 C CA . ALA A 1 84 ? -1.512 -3.313 -14.457 1.00 97.94 84 ALA A CA 1
ATOM 674 C C . ALA A 1 84 ? -0.461 -2.281 -14.015 1.00 97.94 84 ALA A C 1
ATOM 676 O O . ALA A 1 84 ? 0.717 -2.371 -14.349 1.00 97.94 84 ALA A O 1
ATOM 677 N N . ALA A 1 85 ? -0.882 -1.309 -13.209 1.00 98.38 85 ALA A N 1
ATOM 678 C CA . ALA A 1 85 ? 0.016 -0.375 -12.536 1.00 98.38 85 ALA A CA 1
ATOM 679 C C . ALA A 1 85 ? -0.415 -0.146 -11.087 1.00 98.38 85 ALA A C 1
ATOM 681 O O . ALA A 1 85 ? -1.582 -0.329 -10.735 1.00 98.38 85 ALA A O 1
ATOM 682 N N . ILE A 1 86 ? 0.528 0.293 -10.257 1.00 98.44 86 ILE A N 1
ATOM 683 C CA . ILE A 1 86 ? 0.289 0.701 -8.875 1.00 98.44 86 ILE A CA 1
ATOM 684 C C . ILE A 1 86 ? -0.060 2.181 -8.838 1.00 98.44 86 ILE A C 1
ATOM 686 O O . ILE A 1 86 ? 0.701 3.034 -9.295 1.00 98.44 86 ILE A O 1
ATOM 690 N N . ALA A 1 87 ? -1.199 2.489 -8.232 1.00 97.12 87 ALA A N 1
ATOM 691 C CA . ALA A 1 87 ? -1.527 3.834 -7.801 1.00 97.12 87 ALA A CA 1
ATOM 692 C C . ALA A 1 87 ? -1.106 4.045 -6.342 1.00 97.12 87 ALA A C 1
ATOM 694 O O . ALA A 1 87 ? -1.335 3.190 -5.479 1.00 97.12 87 ALA A O 1
ATOM 695 N N . CYS A 1 88 ? -0.559 5.232 -6.059 1.00 93.62 88 CYS A N 1
ATOM 696 C CA . CYS A 1 88 ? -0.092 5.619 -4.729 1.00 93.62 88 CYS A CA 1
ATOM 697 C C . CYS A 1 88 ? 0.972 4.635 -4.204 1.00 93.62 88 CYS A C 1
ATOM 699 O O . CYS A 1 88 ? 2.026 4.508 -4.815 1.00 93.62 88 CYS A O 1
ATOM 701 N N . CYS A 1 89 ? 0.724 3.949 -3.088 1.00 92.44 89 CYS A N 1
ATOM 702 C CA . CYS A 1 89 ? 1.710 3.044 -2.499 1.00 92.44 89 CYS A CA 1
ATOM 703 C C . CYS A 1 89 ? 1.625 1.618 -3.057 1.00 92.44 89 CYS A C 1
ATOM 705 O O . CYS A 1 89 ? 2.638 1.099 -3.508 1.00 92.44 89 CYS A O 1
ATOM 707 N N . VAL A 1 90 ? 0.439 0.997 -2.986 1.00 96.69 90 VAL A N 1
ATOM 708 C CA . VAL A 1 90 ? 0.265 -0.471 -3.103 1.00 96.69 90 VAL A CA 1
ATOM 709 C C . VAL A 1 90 ? -1.026 -0.882 -3.829 1.00 96.69 90 VAL A C 1
ATOM 711 O O . VAL A 1 90 ? -1.489 -2.008 -3.704 1.00 96.69 90 VAL A O 1
ATOM 714 N N . SER A 1 91 ? -1.700 0.050 -4.513 1.00 97.44 91 SER A N 1
ATOM 715 C CA . SER A 1 91 ? -3.049 -0.187 -5.049 1.00 97.44 91 SER A CA 1
ATOM 716 C C . SER A 1 91 ? -3.019 -0.517 -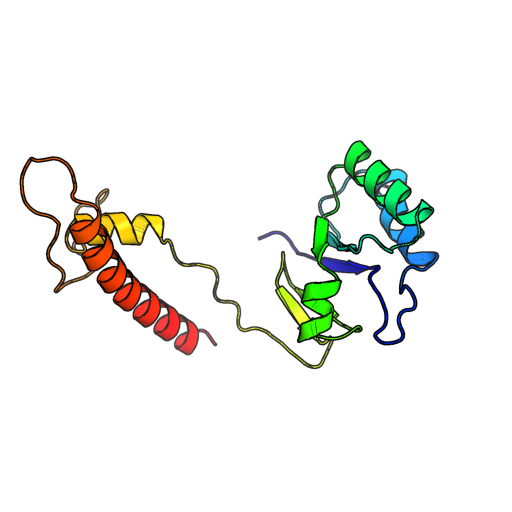6.548 1.00 97.44 91 SER A C 1
ATOM 718 O O . SER A 1 91 ? -2.945 0.413 -7.354 1.00 97.44 91 SER A O 1
ATOM 720 N N . PRO A 1 92 ? -3.097 -1.795 -6.960 1.00 97.62 92 PRO A N 1
ATOM 721 C CA . PRO A 1 92 ? -3.063 -2.169 -8.369 1.00 97.62 92 PRO A CA 1
ATOM 722 C C . PRO A 1 92 ? -4.348 -1.786 -9.113 1.00 97.62 92 PRO A C 1
ATOM 724 O O . PRO A 1 92 ? -5.455 -1.793 -8.568 1.00 97.62 92 PRO A O 1
ATOM 727 N N . MET A 1 93 ? -4.203 -1.452 -10.391 1.00 97.81 93 MET A N 1
ATOM 728 C CA . MET A 1 93 ? -5.311 -1.184 -11.304 1.00 97.81 93 MET A CA 1
ATOM 729 C C . MET A 1 93 ? -4.930 -1.495 -12.747 1.00 97.81 93 MET A C 1
ATOM 731 O O . MET A 1 93 ? -3.794 -1.273 -13.162 1.00 97.81 93 MET A O 1
ATOM 735 N N . ARG A 1 94 ? -5.910 -1.935 -13.542 1.00 97.56 94 ARG A N 1
ATOM 736 C CA . ARG A 1 94 ? -5.772 -2.019 -15.003 1.00 97.56 94 ARG A CA 1
ATOM 737 C C . ARG A 1 94 ? -5.629 -0.627 -15.596 1.00 97.56 94 ARG A C 1
ATOM 739 O O . ARG A 1 94 ? -6.553 0.191 -15.473 1.00 97.56 94 ARG A O 1
ATOM 746 N N . VAL A 1 95 ? -4.514 -0.371 -16.273 1.00 97.69 95 VAL A N 1
ATOM 747 C CA . VAL A 1 95 ? -4.186 0.959 -16.790 1.00 97.69 95 VAL A CA 1
ATOM 748 C C . VAL A 1 95 ? -5.275 1.446 -17.750 1.00 97.69 95 VAL A C 1
ATOM 750 O O . VAL A 1 95 ? -5.670 0.773 -18.700 1.00 97.69 95 VAL A O 1
ATOM 753 N N . GLY A 1 96 ? -5.829 2.628 -17.469 1.00 97.69 96 GLY A N 1
ATOM 754 C CA . GLY A 1 96 ? -6.868 3.256 -18.294 1.00 97.69 96 GLY A CA 1
ATOM 755 C C . GLY A 1 96 ? -8.221 2.528 -18.329 1.00 97.69 96 GLY A C 1
ATOM 756 O O . GLY A 1 96 ? -9.094 2.922 -19.105 1.00 97.69 96 GLY A O 1
ATOM 757 N N . LYS A 1 97 ? -8.414 1.473 -17.525 1.00 97.81 97 LYS A N 1
ATOM 758 C CA . LYS A 1 97 ? -9.670 0.701 -17.446 1.00 97.81 97 LYS A CA 1
ATOM 759 C C . LYS A 1 97 ? -10.297 0.701 -16.058 1.00 97.81 97 LYS A C 1
ATOM 761 O O . LYS A 1 97 ? -11.471 0.360 -15.937 1.00 97.81 97 LYS A O 1
ATOM 766 N N . GLN A 1 98 ? -9.536 1.051 -15.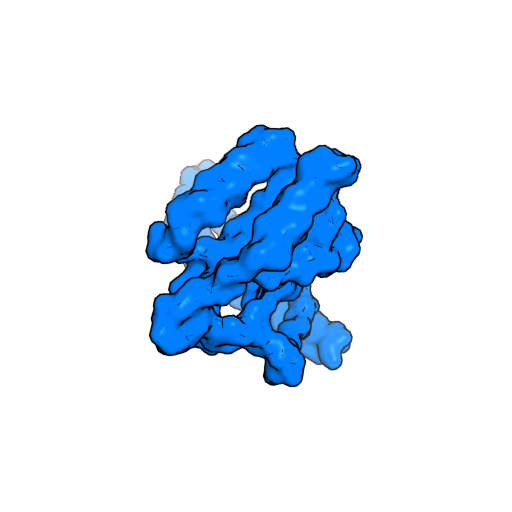029 1.00 97.44 98 GLN A N 1
ATOM 767 C CA . GLN A 1 98 ? -9.994 1.079 -13.647 1.00 97.44 98 GLN A CA 1
ATOM 768 C C . GLN A 1 98 ? -9.515 2.343 -12.939 1.00 97.44 98 GLN A C 1
ATOM 770 O O . GLN A 1 98 ? -8.490 2.923 -13.285 1.00 97.44 98 GLN A O 1
ATOM 775 N N . MET A 1 99 ? -10.279 2.741 -11.927 1.00 97.12 99 MET A N 1
ATOM 776 C CA . MET A 1 99 ? -9.908 3.754 -10.947 1.00 97.12 99 MET A CA 1
ATOM 777 C C . MET A 1 99 ? -10.419 3.323 -9.574 1.00 97.12 99 MET A C 1
ATOM 779 O O . MET A 1 99 ? -11.289 2.457 -9.479 1.00 97.12 99 MET A O 1
ATOM 783 N N . GLN A 1 100 ? -9.888 3.934 -8.521 1.00 96.44 100 GLN A N 1
ATOM 784 C CA . GLN A 1 100 ? -10.285 3.658 -7.145 1.00 96.44 100 GLN A CA 1
ATOM 785 C C . GLN A 1 100 ? -10.723 4.958 -6.478 1.00 96.44 100 GLN A C 1
ATOM 787 O O . GLN A 1 100 ? -10.054 5.984 -6.613 1.00 96.44 100 GLN A O 1
ATOM 792 N N . PHE A 1 101 ? -11.835 4.911 -5.748 1.00 97.12 101 PHE A N 1
ATOM 793 C CA . PHE A 1 101 ? -12.232 6.005 -4.872 1.00 97.12 10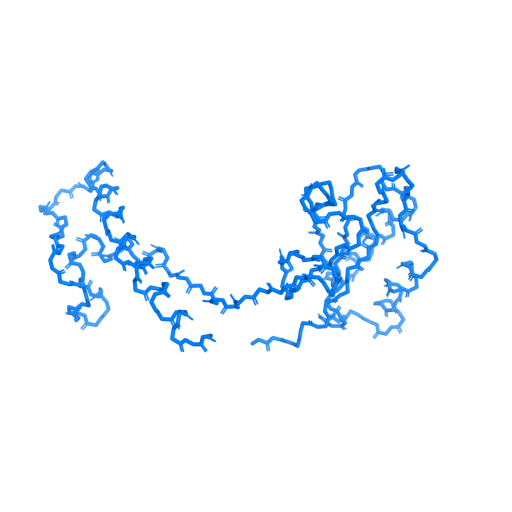1 PHE A CA 1
ATOM 794 C C . PHE A 1 101 ? -11.417 5.930 -3.587 1.00 97.12 101 PHE A C 1
ATOM 796 O O . PHE A 1 101 ? -11.583 5.025 -2.771 1.00 97.12 101 PHE A O 1
ATOM 803 N N . PHE A 1 102 ? -10.480 6.866 -3.445 1.00 96.38 102 PHE A N 1
ATOM 804 C CA . PHE A 1 102 ? -9.555 6.875 -2.322 1.00 96.38 102 PHE A CA 1
ATOM 805 C C . PHE A 1 102 ? -10.292 7.103 -1.001 1.00 96.38 102 PHE A C 1
ATOM 807 O O . PHE A 1 102 ? -11.015 8.088 -0.841 1.00 96.38 102 PHE A O 1
ATOM 814 N N . GLY A 1 103 ? -10.078 6.192 -0.050 1.00 95.50 103 GLY A N 1
ATOM 815 C CA . GLY A 1 103 ? -10.760 6.209 1.238 1.00 95.50 103 GLY A CA 1
ATOM 816 C C . GLY A 1 103 ? -9.924 6.693 2.422 1.00 95.50 103 GLY A C 1
ATOM 817 O O . GLY A 1 103 ? -10.437 6.749 3.534 1.00 95.50 103 GLY A O 1
ATOM 818 N N . ALA A 1 104 ? -8.638 7.002 2.260 1.00 94.31 104 ALA A N 1
ATOM 819 C CA . ALA A 1 104 ? -7.712 7.095 3.393 1.00 94.31 104 ALA A CA 1
ATOM 820 C C . ALA A 1 104 ? -7.704 5.800 4.239 1.00 94.31 104 ALA A C 1
ATOM 822 O O . ALA A 1 104 ? -7.389 4.739 3.710 1.00 94.31 104 ALA A O 1
ATOM 823 N N . ARG A 1 105 ? -7.974 5.874 5.550 1.00 96.50 105 ARG A N 1
ATOM 824 C CA . ARG A 1 105 ? -7.907 4.725 6.472 1.00 96.50 105 ARG A CA 1
ATOM 825 C C . ARG A 1 105 ? -8.762 4.928 7.719 1.00 96.50 105 ARG A C 1
ATOM 827 O O . ARG A 1 105 ? -8.965 6.062 8.151 1.00 96.50 105 ARG A O 1
ATOM 834 N N . VAL A 1 106 ? -9.149 3.824 8.351 1.00 97.00 106 VAL A N 1
ATOM 835 C CA . VAL A 1 106 ? -9.746 3.794 9.697 1.00 97.00 106 VAL A CA 1
ATOM 836 C C . VAL A 1 106 ? -8.700 3.427 10.754 1.00 97.00 106 VAL A C 1
ATOM 838 O O . VAL A 1 106 ? -7.680 2.813 10.446 1.00 97.00 106 VAL A O 1
ATOM 841 N N . ASN A 1 107 ? -8.935 3.806 12.013 1.00 97.94 107 ASN A N 1
ATOM 842 C CA . ASN A 1 107 ? -8.041 3.481 13.128 1.00 97.94 107 ASN A CA 1
ATOM 843 C C . ASN A 1 107 ? -8.596 2.316 13.959 1.00 97.94 107 ASN A C 1
ATOM 845 O O . ASN A 1 107 ? -9.253 2.534 14.974 1.00 97.94 107 ASN A O 1
ATOM 849 N N . ALA A 1 108 ? -8.276 1.092 13.538 1.00 97.62 108 ALA A N 1
ATOM 850 C CA . ALA A 1 108 ? -8.701 -0.148 14.189 1.00 97.62 108 ALA A CA 1
ATOM 851 C C . ALA A 1 108 ? -8.273 -0.242 15.670 1.00 97.62 108 ALA A C 1
ATOM 853 O O . ALA A 1 108 ? -9.041 -0.674 16.523 1.00 97.62 108 ALA A O 1
ATOM 854 N N . ALA A 1 109 ? -7.075 0.245 16.011 1.00 98.19 109 ALA A N 1
ATOM 855 C CA . ALA A 1 109 ? -6.604 0.247 17.396 1.00 98.19 109 ALA A CA 1
ATOM 856 C C . ALA A 1 109 ? -7.450 1.166 18.293 1.00 98.19 109 ALA A C 1
ATOM 858 O O . ALA A 1 109 ? -7.756 0.825 19.433 1.00 98.19 109 ALA A O 1
ATOM 859 N N . LYS A 1 110 ? -7.873 2.324 17.777 1.00 98.19 110 LYS A N 1
ATOM 860 C CA . LYS A 1 110 ? -8.766 3.220 18.518 1.00 98.19 110 LYS A CA 1
ATOM 861 C C . LYS A 1 110 ? -10.173 2.643 18.646 1.00 98.19 110 LYS A C 1
ATOM 863 O O . LYS A 1 110 ? -10.794 2.795 19.691 1.00 98.19 110 LYS A O 1
ATOM 868 N N . SER A 1 111 ? -10.646 1.934 17.623 1.00 98.25 111 SER A N 1
ATOM 869 C CA . SER A 1 111 ? -11.902 1.183 17.682 1.00 98.25 111 SER A CA 1
ATOM 870 C C . SER A 1 111 ? -11.885 0.146 18.812 1.00 98.25 111 SER A C 1
ATOM 872 O O . SER A 1 111 ? -12.866 0.037 19.537 1.00 98.25 111 SER A O 1
ATOM 874 N N . LEU A 1 112 ? -10.758 -0.532 19.055 1.00 98.50 112 LEU A N 1
ATOM 875 C CA . LEU A 1 112 ? -10.605 -1.425 20.211 1.00 98.50 112 LEU A CA 1
ATOM 876 C C . LEU A 1 112 ? -10.743 -0.679 21.548 1.00 98.50 112 LEU A C 1
ATOM 878 O O . LEU A 1 112 ? -11.464 -1.129 22.436 1.00 98.50 112 LEU A O 1
ATOM 882 N N . LEU A 1 113 ? -10.104 0.486 21.696 1.00 98.50 113 LEU A N 1
ATOM 883 C CA . LEU A 1 113 ? -10.246 1.296 22.913 1.00 98.50 113 LEU A CA 1
ATOM 884 C C . LEU A 1 113 ? -11.681 1.794 23.105 1.00 98.50 113 LEU A C 1
ATOM 886 O O . LEU A 1 113 ? -12.180 1.813 24.227 1.00 98.50 113 LEU A O 1
ATOM 890 N N . TYR A 1 114 ? -12.370 2.155 22.023 1.00 98.44 114 TYR A N 1
ATOM 891 C CA . TYR A 1 114 ? -13.780 2.531 22.081 1.00 98.44 114 TYR A CA 1
ATOM 892 C C . TYR A 1 114 ? -14.652 1.347 22.486 1.00 98.44 114 TYR A C 1
ATOM 894 O O . TYR A 1 114 ? -15.549 1.533 23.299 1.00 98.44 114 TYR A O 1
ATOM 902 N N . ALA A 1 115 ? -14.382 0.139 21.992 1.00 98.25 115 ALA A N 1
ATOM 903 C CA . ALA A 1 115 ? -15.102 -1.061 22.410 1.00 98.25 115 ALA A CA 1
ATOM 904 C C . ALA A 1 115 ? -14.963 -1.307 23.921 1.00 98.25 115 ALA A C 1
ATOM 906 O O . ALA A 1 115 ? -15.960 -1.480 24.619 1.00 98.25 115 ALA A O 1
ATOM 907 N N . ILE A 1 116 ? -13.736 -1.217 24.445 1.00 98.19 116 ILE A N 1
ATOM 908 C CA . ILE A 1 116 ? -13.459 -1.375 25.880 1.00 98.19 116 ILE A CA 1
ATOM 909 C C . ILE A 1 116 ? -14.159 -0.281 26.699 1.00 98.19 116 ILE A C 1
ATOM 911 O O . ILE A 1 116 ? -14.765 -0.574 27.726 1.00 98.19 116 ILE A O 1
ATOM 915 N N . ASN A 1 117 ? -14.139 0.967 26.228 1.00 98.00 117 ASN A N 1
ATOM 916 C CA . ASN A 1 117 ? -14.663 2.129 26.953 1.00 98.00 117 ASN A CA 1
ATOM 917 C C . ASN A 1 117 ? -16.137 2.459 26.648 1.00 98.00 117 ASN A C 1
ATOM 919 O O . ASN A 1 117 ? -16.601 3.552 26.987 1.00 98.00 117 ASN A O 1
ATOM 923 N N . GLY A 1 118 ? -16.877 1.575 25.972 1.00 97.81 118 GLY A N 1
ATOM 924 C CA . GLY A 1 118 ? -18.289 1.802 25.639 1.00 97.81 118 GLY A CA 1
ATOM 925 C C . GLY A 1 118 ? -18.508 3.035 24.758 1.00 97.81 118 GLY A C 1
ATOM 926 O O . GLY A 1 118 ? -19.356 3.878 25.042 1.00 97.81 118 GLY A O 1
ATOM 927 N N . GLY A 1 119 ? -17.677 3.203 23.730 1.00 97.94 119 GLY A N 1
ATOM 928 C CA . GLY A 1 119 ? -17.734 4.301 22.765 1.00 97.94 119 GLY A CA 1
ATOM 929 C C . GLY A 1 119 ? -17.197 5.642 23.269 1.00 97.94 119 GLY A C 1
ATOM 930 O O . GLY A 1 119 ? -17.367 6.662 22.591 1.00 97.94 119 GLY A O 1
ATOM 931 N N . ARG A 1 120 ? -16.579 5.675 24.455 1.00 98.31 120 ARG A N 1
ATOM 932 C CA . ARG A 1 120 ? -15.972 6.879 25.027 1.00 98.31 120 ARG A CA 1
ATOM 933 C C . ARG A 1 120 ? -14.497 6.983 24.663 1.00 98.31 120 ARG A C 1
ATOM 935 O O . ARG A 1 120 ? -13.738 6.028 24.782 1.00 98.31 120 ARG A O 1
ATOM 942 N N . ASP A 1 121 ? -14.100 8.179 24.260 1.00 98.38 121 ASP A N 1
ATOM 943 C CA . ASP A 1 121 ? -12.720 8.494 23.932 1.00 98.38 121 ASP A CA 1
ATOM 944 C C . ASP A 1 121 ? -11.853 8.577 25.191 1.00 98.38 121 ASP A C 1
ATOM 946 O O . ASP A 1 121 ? -12.154 9.336 26.114 1.00 98.38 121 ASP A O 1
ATOM 950 N N . GLU A 1 122 ? -10.770 7.808 25.216 1.00 97.81 122 GLU A N 1
ATOM 951 C CA . GLU A 1 122 ? -9.879 7.632 26.362 1.00 97.81 122 GLU A CA 1
ATOM 952 C C . GLU A 1 122 ? -9.084 8.896 26.707 1.00 97.81 122 GLU A C 1
ATOM 954 O O . GLU A 1 122 ? -8.735 9.113 27.865 1.00 97.81 122 GLU A O 1
ATOM 959 N N . MET A 1 123 ? -8.826 9.755 25.716 1.00 97.94 123 MET A N 1
ATOM 960 C CA . MET A 1 123 ? -8.021 10.965 25.893 1.00 97.94 123 MET A CA 1
ATOM 961 C C . MET A 1 123 ? -8.869 12.179 26.270 1.00 97.94 123 MET A C 1
ATOM 963 O O . MET A 1 123 ? -8.499 12.961 27.144 1.00 97.94 123 MET A O 1
ATOM 967 N N . SER A 1 124 ? -9.999 12.376 25.590 1.00 97.94 124 SER A N 1
ATOM 968 C CA . SER A 1 124 ? -10.867 13.544 25.784 1.00 97.94 124 SER A CA 1
ATOM 969 C C . SER A 1 124 ? -12.029 13.300 26.745 1.00 97.94 124 SER A C 1
ATOM 971 O O . SER A 1 124 ? -12.686 14.256 27.157 1.00 97.94 124 SER A O 1
ATOM 973 N N . GLY A 1 125 ? -12.330 12.039 27.064 1.00 97.06 125 GLY A N 1
ATOM 974 C CA . GLY A 1 125 ? -13.472 11.642 27.882 1.00 97.06 125 GLY A CA 1
ATOM 975 C C . GLY A 1 125 ? -14.832 11.828 27.201 1.00 97.06 125 GLY A C 1
ATOM 976 O O . GLY A 1 125 ? -15.861 11.651 27.854 1.00 97.06 125 GLY A O 1
ATOM 977 N N . LYS A 1 126 ? -14.882 12.203 25.916 1.00 98.31 126 LYS A N 1
ATOM 978 C CA . LYS A 1 126 ? -16.134 12.452 25.182 1.00 98.31 126 LYS A CA 1
ATOM 979 C C . LYS A 1 126 ? -16.809 11.149 24.762 1.00 98.31 126 LYS A C 1
ATOM 981 O O . LYS A 1 126 ? -16.139 10.211 24.348 1.00 98.31 126 LYS A O 1
ATOM 986 N N . GLN A 1 127 ? -18.141 11.121 24.810 1.00 98.12 127 GLN A N 1
ATOM 987 C CA . GLN A 1 127 ? -18.921 10.039 24.209 1.00 98.12 127 GLN A CA 1
ATOM 988 C C . GLN A 1 127 ? -18.938 10.232 22.689 1.00 98.12 127 GLN A C 1
ATOM 990 O O . GLN A 1 127 ? -19.464 11.239 22.217 1.00 98.12 127 GLN A O 1
ATOM 995 N N . ILE A 1 128 ? -18.340 9.302 21.945 1.00 97.88 128 ILE A N 1
ATOM 996 C CA . ILE A 1 128 ? -18.266 9.354 20.478 1.00 97.88 128 ILE A CA 1
ATOM 997 C C . ILE A 1 128 ? -19.319 8.439 19.868 1.00 97.88 128 ILE A C 1
ATOM 999 O O . ILE A 1 128 ? -20.078 8.865 19.004 1.00 97.88 128 ILE A O 1
ATOM 1003 N N . VAL A 1 129 ? -19.396 7.207 20.369 1.00 97.19 129 VAL A N 1
ATOM 1004 C CA . VAL A 1 129 ? -20.345 6.192 19.905 1.00 97.19 129 VAL A CA 1
ATOM 1005 C C . VAL A 1 129 ? -21.322 5.890 21.026 1.00 97.19 129 VAL A C 1
ATOM 1007 O O . VAL A 1 129 ? -20.904 5.641 22.149 1.00 97.19 129 VAL A O 1
ATOM 1010 N N . THR A 1 130 ? -22.622 5.933 20.765 1.00 96.12 130 THR A N 1
ATOM 1011 C CA . THR A 1 130 ? -23.655 5.627 21.768 1.00 96.12 130 THR A CA 1
ATOM 1012 C C . THR A 1 130 ? -24.247 4.244 21.539 1.00 96.12 130 THR A C 1
ATOM 1014 O O . THR A 1 130 ? -24.301 3.798 20.400 1.00 96.12 130 THR A O 1
ATOM 1017 N N . GLY A 1 131 ? -24.759 3.599 22.590 1.00 94.88 131 GLY A N 1
ATOM 1018 C CA . GLY A 1 131 ? -25.428 2.296 22.472 1.00 94.88 131 GLY A CA 1
ATOM 1019 C C . GLY A 1 131 ? -24.512 1.078 22.623 1.00 94.88 131 GLY A C 1
ATOM 1020 O O . GLY A 1 131 ? -25.017 -0.035 22.583 1.00 94.88 131 GLY A O 1
ATOM 1021 N N . HIS A 1 132 ? -23.212 1.280 22.860 1.00 94.56 132 HIS A N 1
ATOM 1022 C CA . HIS A 1 132 ? -22.270 0.210 23.192 1.00 94.56 132 HIS A CA 1
ATOM 1023 C C . HIS A 1 132 ? -21.901 0.272 24.671 1.00 94.56 132 HIS A C 1
ATOM 1025 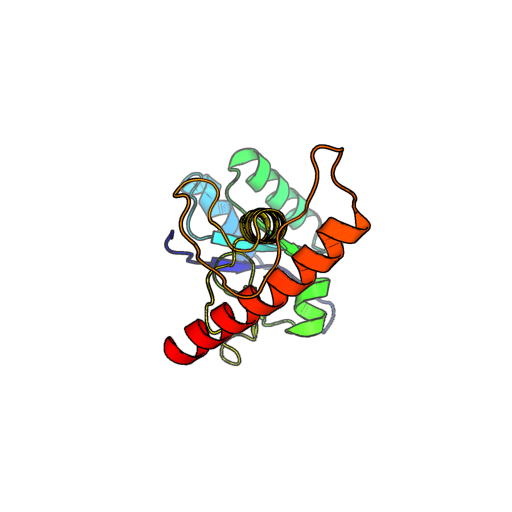O O . HIS A 1 132 ? -21.568 1.338 25.193 1.00 94.56 132 HIS A O 1
ATOM 1031 N N . GLU A 1 133 ? -21.938 -0.873 25.341 1.00 94.88 133 GLU A N 1
ATOM 1032 C CA . GLU A 1 133 ? -21.512 -0.992 26.730 1.00 94.88 133 GLU A CA 1
ATOM 1033 C C . GLU A 1 133 ? -20.032 -1.372 26.794 1.00 94.88 133 GLU A C 1
ATOM 1035 O O . GLU A 1 133 ? -19.598 -2.311 26.124 1.00 94.88 133 GLU A O 1
ATOM 1040 N N . GLY A 1 134 ? -19.261 -0.655 27.613 1.00 95.19 134 GLY A N 1
ATOM 1041 C CA . GLY A 1 134 ? -17.854 -0.976 27.844 1.00 95.19 134 GLY A CA 1
ATOM 1042 C C . GLY A 1 134 ? -17.673 -2.283 28.610 1.00 95.19 134 GLY A C 1
ATOM 1043 O O . GLY A 1 134 ? -18.624 -2.813 29.191 1.00 95.19 134 GLY A O 1
ATOM 1044 N N . VAL A 1 135 ? -16.443 -2.785 28.631 1.00 96.69 135 VAL A N 1
ATOM 1045 C CA . VAL A 1 135 ? -16.057 -3.923 29.480 1.00 96.69 135 VAL A CA 1
ATOM 1046 C C . VAL A 1 135 ? -16.199 -3.519 30.948 1.00 96.69 135 VAL A C 1
ATOM 1048 O O . VAL A 1 135 ? -15.868 -2.391 31.319 1.00 96.69 135 VAL A O 1
ATOM 1051 N N . GLN A 1 136 ? -16.727 -4.422 31.775 1.00 94.00 136 GLN A N 1
ATOM 1052 C CA . GLN A 1 136 ? -17.017 -4.160 33.187 1.00 94.00 136 GLN A CA 1
ATOM 1053 C C . GLN A 1 136 ? -16.093 -4.951 34.122 1.00 94.00 136 GLN A C 1
ATOM 1055 O O . GLN A 1 136 ? -15.608 -6.028 33.788 1.00 94.00 136 GLN A O 1
ATOM 1060 N N . GLY A 1 137 ? -15.925 -4.442 35.344 1.00 91.75 137 GLY A N 1
ATOM 1061 C CA . GLY A 1 137 ? -15.150 -5.088 36.403 1.00 91.75 137 GLY A CA 1
ATOM 1062 C C . GLY A 1 137 ? -13.689 -4.636 36.478 1.00 91.75 137 GLY A C 1
ATOM 1063 O O . GLY A 1 137 ? -13.149 -4.034 35.558 1.00 91.75 137 GLY A O 1
ATOM 1064 N N . ASP A 1 138 ? -13.055 -4.942 37.612 1.00 89.81 138 ASP A N 1
ATOM 1065 C CA . ASP A 1 138 ? -11.673 -4.535 37.924 1.00 89.81 138 ASP A CA 1
ATOM 1066 C C . ASP A 1 138 ? -10.641 -5.650 37.642 1.00 89.81 138 ASP A C 1
ATOM 1068 O O . ASP A 1 138 ? -9.472 -5.552 38.022 1.00 89.81 138 ASP A O 1
ATOM 1072 N N . GLY A 1 139 ? -11.089 -6.759 37.045 1.00 92.75 139 GLY A N 1
ATOM 1073 C CA . GLY A 1 139 ? -10.266 -7.927 36.739 1.00 92.75 139 GLY A CA 1
ATOM 1074 C C . GLY A 1 139 ? -9.477 -7.795 35.429 1.00 92.75 139 GLY A C 1
ATOM 1075 O O . GLY A 1 139 ? -9.590 -6.796 34.721 1.00 92.75 139 GLY A O 1
ATOM 1076 N N . PRO A 1 140 ? -8.664 -8.809 35.082 1.00 96.50 140 PRO A N 1
ATOM 1077 C CA . PRO A 1 140 ? -8.049 -8.897 33.761 1.00 96.50 140 PRO A CA 1
ATOM 1078 C C . PRO A 1 140 ? -9.106 -8.886 32.650 1.00 96.50 140 PRO A C 1
ATOM 1080 O O . PRO A 1 140 ? -10.183 -9.452 32.827 1.00 96.50 140 PRO A O 1
ATOM 1083 N N . LEU A 1 141 ? -8.769 -8.289 31.504 1.00 97.44 141 LEU A N 1
ATOM 1084 C CA . LEU A 1 141 ? -9.626 -8.325 30.320 1.00 97.44 141 LEU A CA 1
ATOM 1085 C C . LEU A 1 141 ? -9.801 -9.765 29.828 1.00 97.44 141 LEU A C 1
ATOM 1087 O O . LEU A 1 141 ? -8.811 -10.470 29.611 1.00 97.44 141 LEU A O 1
ATOM 1091 N N . ASP A 1 142 ? -11.052 -10.161 29.620 1.00 97.56 142 ASP A N 1
ATOM 1092 C CA . ASP A 1 142 ? -11.396 -11.404 28.943 1.00 97.56 142 ASP A CA 1
ATOM 1093 C C . ASP A 1 142 ? -11.321 -11.213 27.422 1.00 97.56 142 ASP A C 1
ATOM 1095 O O . ASP A 1 142 ? -11.839 -10.237 26.875 1.00 97.56 142 ASP A O 1
ATOM 1099 N N . PHE A 1 143 ? -10.628 -12.121 26.734 1.00 98.12 143 PHE A N 1
ATOM 1100 C CA . PHE A 1 143 ? -10.402 -11.990 25.295 1.00 98.12 143 PHE A CA 1
ATOM 1101 C C . PHE A 1 143 ? -11.705 -12.102 24.501 1.00 98.12 143 PHE A C 1
ATOM 1103 O O . PHE A 1 143 ? -11.926 -11.289 23.604 1.00 98.12 143 PHE A O 1
ATOM 1110 N N . ASP A 1 144 ? -12.555 -13.076 24.831 1.00 98.19 144 ASP A N 1
ATOM 1111 C CA . ASP A 1 144 ? -13.775 -13.350 24.073 1.00 98.19 144 ASP A CA 1
ATOM 1112 C C . ASP A 1 144 ? -14.788 -12.207 24.250 1.00 98.19 144 ASP A C 1
ATOM 1114 O O . ASP A 1 144 ? -15.405 -11.770 23.276 1.00 98.19 144 ASP A O 1
ATOM 1118 N N . GLU A 1 145 ? -14.901 -11.647 25.461 1.00 97.88 145 GLU A N 1
ATOM 1119 C CA . GLU A 1 145 ? -15.713 -10.448 25.718 1.00 97.88 145 GLU A CA 1
ATOM 1120 C C . GLU A 1 145 ? -15.215 -9.235 24.918 1.00 97.88 145 GLU A C 1
ATOM 1122 O O . GLU A 1 145 ? -16.001 -8.555 24.249 1.00 97.88 145 GLU A O 1
ATOM 1127 N N . VAL A 1 146 ? -13.910 -8.946 24.980 1.00 98.31 146 VAL A N 1
ATOM 1128 C CA . VAL A 1 146 ? -13.317 -7.803 24.273 1.00 98.31 146 VAL A CA 1
ATOM 1129 C C . VAL A 1 146 ? -13.470 -7.962 22.766 1.00 98.31 146 VAL A C 1
ATOM 1131 O O . VAL A 1 146 ? -13.803 -6.989 22.091 1.00 98.31 146 VAL A O 1
ATOM 1134 N N . TRP A 1 147 ? -13.246 -9.166 22.236 1.00 98.38 147 TRP A N 1
ATOM 1135 C CA . TRP A 1 147 ? -13.367 -9.444 20.809 1.00 98.38 147 TRP A CA 1
ATOM 1136 C C . TRP A 1 147 ? -14.794 -9.217 20.312 1.00 98.38 147 TRP A C 1
ATOM 1138 O O . TRP A 1 147 ? -14.981 -8.496 19.335 1.00 98.38 147 TRP A O 1
ATOM 1148 N N . ALA A 1 148 ? -15.799 -9.733 21.028 1.00 98.25 148 ALA A N 1
ATOM 1149 C CA . ALA A 1 148 ? -17.202 -9.535 20.670 1.00 98.25 148 ALA A CA 1
ATOM 1150 C C . ALA A 1 148 ? -17.583 -8.043 20.634 1.00 98.25 148 ALA A C 1
ATOM 1152 O O . ALA A 1 148 ? -18.146 -7.560 19.653 1.00 98.25 148 ALA A O 1
ATOM 1153 N N . LYS A 1 149 ? -17.200 -7.272 21.662 1.00 98.31 149 LYS A N 1
ATOM 1154 C CA . LYS A 1 149 ? -17.442 -5.816 21.697 1.00 98.31 149 LYS A CA 1
ATOM 1155 C C . LYS A 1 149 ? -16.665 -5.069 20.611 1.00 98.31 149 LYS A C 1
ATOM 1157 O O . LYS A 1 149 ? -17.122 -4.040 20.111 1.00 98.31 149 LYS A O 1
ATOM 1162 N N . TYR A 1 150 ? -15.470 -5.546 20.270 1.00 98.56 150 TYR A N 1
ATOM 1163 C CA . TYR A 1 150 ? -14.639 -4.960 19.227 1.00 98.56 150 TYR A CA 1
ATOM 1164 C C . TYR A 1 150 ? -15.238 -5.166 17.835 1.00 98.56 150 TYR A C 1
ATOM 1166 O O . TYR A 1 150 ? -15.261 -4.206 17.067 1.00 98.56 150 TYR A O 1
ATOM 1174 N N . GLU A 1 151 ? -15.782 -6.348 17.532 1.00 98.25 151 GLU A N 1
ATOM 1175 C CA . GLU A 1 151 ? -16.514 -6.593 16.282 1.00 98.25 151 GLU A CA 1
ATOM 1176 C C . GLU A 1 151 ? -17.720 -5.654 16.146 1.00 98.25 151 GLU A C 1
ATOM 1178 O O . GLU A 1 151 ? -17.837 -4.962 15.135 1.00 98.25 151 GLU A O 1
ATOM 1183 N N . GLU A 1 152 ? -18.536 -5.504 17.194 1.00 97.94 152 GLU A N 1
ATOM 1184 C CA . GLU A 1 152 ? -19.662 -4.556 17.187 1.00 97.94 152 GLU A CA 1
ATOM 1185 C C . GLU A 1 152 ? -19.212 -3.101 16.963 1.00 97.94 152 GLU A C 1
ATOM 1187 O O . GLU A 1 152 ? -19.863 -2.325 16.259 1.00 97.94 152 GLU A O 1
ATOM 1192 N N . MET A 1 153 ? -18.087 -2.700 17.562 1.00 98.44 153 MET A N 1
ATOM 1193 C CA . MET A 1 153 ? -17.530 -1.362 17.364 1.00 98.44 153 MET A CA 1
ATOM 1194 C C . MET A 1 153 ? -16.981 -1.180 15.943 1.00 98.44 153 MET A C 1
ATOM 1196 O O . MET A 1 153 ? -17.110 -0.097 15.369 1.00 98.44 153 MET A O 1
ATOM 1200 N N . LEU A 1 154 ? -16.375 -2.216 15.357 1.00 98.31 154 LEU A N 1
ATOM 1201 C CA . LEU A 1 154 ? -15.921 -2.193 13.969 1.00 98.31 154 LEU A CA 1
ATOM 1202 C C . LEU A 1 154 ? -17.092 -2.060 12.994 1.00 98.31 154 LEU A C 1
ATOM 1204 O O . LEU A 1 154 ? -16.964 -1.285 12.050 1.00 98.31 154 LEU A O 1
ATOM 1208 N N . ASP A 1 155 ? -18.233 -2.707 13.243 1.00 98.00 155 ASP A N 1
ATOM 1209 C CA . ASP A 1 155 ? -19.441 -2.536 12.425 1.00 98.00 155 ASP A CA 1
ATOM 1210 C C . ASP A 1 155 ? -19.886 -1.066 12.380 1.00 98.00 155 ASP A C 1
ATOM 1212 O O . ASP A 1 155 ? -20.133 -0.511 11.303 1.00 98.00 155 ASP A O 1
ATOM 1216 N N . TRP A 1 156 ? -19.906 -0.387 13.535 1.00 97.94 156 TRP A N 1
ATOM 1217 C CA . TRP A 1 156 ? -20.215 1.046 13.597 1.00 97.94 156 TRP A CA 1
ATOM 1218 C C . TRP A 1 156 ? -19.182 1.898 12.841 1.00 97.94 156 TRP A C 1
ATOM 1220 O O . TRP A 1 156 ? -19.544 2.814 12.090 1.00 97.94 156 TRP A O 1
ATOM 1230 N N . VAL A 1 157 ? -17.890 1.596 13.011 1.00 97.81 157 VAL A N 1
ATOM 1231 C CA . VAL A 1 157 ? -16.789 2.311 12.345 1.00 97.81 157 VAL A CA 1
ATOM 1232 C C . VAL A 1 157 ? -16.876 2.151 10.832 1.00 97.81 157 VAL A C 1
ATOM 1234 O O . VAL A 1 157 ? -16.754 3.142 10.115 1.00 97.81 157 VAL A O 1
ATOM 1237 N N . VAL A 1 158 ? -17.103 0.932 10.339 1.00 97.88 158 VAL A N 1
ATOM 1238 C CA . VAL A 1 158 ? -17.219 0.629 8.908 1.00 97.88 158 VAL A CA 1
ATOM 1239 C C . VAL A 1 158 ? -18.447 1.312 8.314 1.00 97.88 158 VAL A C 1
ATOM 1241 O O . VAL A 1 158 ? -18.323 1.943 7.266 1.00 97.88 158 VAL A O 1
ATOM 1244 N N . GLY A 1 159 ? -19.599 1.266 8.991 1.00 97.81 159 GLY A N 1
ATOM 1245 C CA . GLY A 1 159 ? -20.807 1.963 8.543 1.00 97.81 159 GLY A CA 1
ATOM 1246 C C . GLY A 1 159 ? -20.585 3.471 8.398 1.00 97.81 159 GLY A C 1
ATOM 1247 O O . GLY A 1 159 ? -20.829 4.037 7.332 1.00 97.81 159 GLY A O 1
ATOM 1248 N N . THR A 1 160 ? -20.023 4.099 9.434 1.00 97.50 160 THR A N 1
ATOM 1249 C CA . THR A 1 160 ? -19.687 5.535 9.436 1.00 97.50 160 THR A CA 1
ATOM 1250 C C . THR A 1 160 ? -18.671 5.880 8.345 1.00 97.50 160 THR A C 1
ATOM 1252 O O . THR A 1 160 ? -18.774 6.908 7.676 1.00 97.50 160 THR A O 1
ATOM 1255 N N . TYR A 1 161 ? -17.671 5.019 8.155 1.00 98.31 161 TYR A N 1
ATOM 1256 C CA . TYR A 1 161 ? -16.620 5.216 7.168 1.00 98.31 161 TYR A CA 1
ATOM 1257 C C . TYR A 1 161 ? -17.166 5.172 5.739 1.00 98.31 161 TYR A C 1
ATOM 1259 O O . TYR A 1 161 ? -16.913 6.090 4.962 1.00 98.31 161 TYR A O 1
ATOM 1267 N N . VAL A 1 162 ? -17.959 4.153 5.407 1.00 98.00 162 VAL A N 1
ATOM 1268 C CA . VAL A 1 162 ? -18.568 4.008 4.078 1.00 98.00 162 VAL A CA 1
ATOM 1269 C C . VAL A 1 162 ? -19.543 5.150 3.793 1.00 98.00 162 VAL A C 1
ATOM 1271 O O . VAL A 1 162 ? -19.535 5.683 2.686 1.00 98.00 162 VAL A O 1
ATOM 1274 N N . GLU A 1 163 ? -20.337 5.579 4.778 1.00 98.19 163 GLU A N 1
ATOM 1275 C CA . GLU A 1 163 ? -21.211 6.749 4.633 1.00 98.19 163 GLU A CA 1
ATOM 1276 C C . GLU A 1 163 ? -20.412 8.012 4.286 1.00 98.19 163 GLU A C 1
ATOM 1278 O O . GLU A 1 163 ? -20.748 8.711 3.331 1.00 98.19 163 GLU A O 1
ATOM 1283 N N . ALA A 1 164 ? -19.312 8.273 4.999 1.00 98.31 164 ALA A N 1
ATOM 1284 C CA . ALA A 1 164 ? -18.449 9.411 4.707 1.00 98.31 164 ALA A CA 1
ATOM 1285 C C . ALA A 1 164 ? -17.859 9.342 3.287 1.00 98.31 164 ALA A C 1
ATOM 1287 O O . ALA A 1 164 ? -17.840 10.352 2.584 1.00 98.31 164 ALA A O 1
ATOM 1288 N N . LEU A 1 165 ? -17.415 8.162 2.839 1.00 98.00 165 LEU A N 1
ATOM 1289 C CA . LEU A 1 165 ? -16.883 7.985 1.484 1.00 98.00 165 LEU A CA 1
ATOM 1290 C C . LEU A 1 165 ? -17.946 8.184 0.400 1.00 98.00 165 LEU A C 1
ATOM 1292 O O . LEU A 1 165 ? -17.647 8.817 -0.608 1.00 98.00 165 LEU A O 1
ATOM 1296 N N . ASN A 1 166 ? -19.177 7.723 0.626 1.00 97.94 166 ASN A N 1
ATOM 1297 C CA . ASN A 1 166 ? -20.298 7.938 -0.295 1.00 97.94 166 ASN A CA 1
ATOM 1298 C C . ASN A 1 166 ? -20.689 9.418 -0.440 1.00 97.94 166 ASN A C 1
ATOM 1300 O O . ASN A 1 166 ? -21.339 9.779 -1.413 1.00 97.94 166 ASN A O 1
ATOM 1304 N N . ILE A 1 167 ? -20.362 10.263 0.542 1.00 98.06 167 ILE A N 1
ATOM 1305 C CA . ILE A 1 167 ? -20.606 11.712 0.476 1.00 98.06 167 ILE A CA 1
ATOM 1306 C C . ILE A 1 167 ? -19.457 12.435 -0.240 1.00 98.06 167 ILE A C 1
ATOM 1308 O O . ILE A 1 167 ? -19.683 13.451 -0.895 1.00 98.06 167 ILE A O 1
ATOM 1312 N N . ILE A 1 168 ? -18.220 11.959 -0.067 1.00 98.12 168 ILE A N 1
ATOM 1313 C CA . ILE A 1 168 ? -17.018 12.584 -0.636 1.00 98.12 168 ILE A CA 1
ATOM 1314 C C . ILE A 1 168 ? -16.943 12.400 -2.158 1.00 98.12 168 ILE A C 1
ATOM 1316 O O . ILE A 1 168 ? -16.516 13.330 -2.846 1.00 98.12 168 ILE A O 1
ATOM 1320 N N . HIS A 1 169 ? -17.305 11.213 -2.654 1.00 96.25 169 HIS A N 1
ATOM 1321 C CA . HIS A 1 169 ? -17.181 10.808 -4.061 1.00 96.25 169 HIS A CA 1
ATOM 1322 C C . HIS A 1 169 ? -18.520 10.861 -4.793 1.00 96.25 169 HIS A C 1
ATOM 1324 O O . HIS A 1 169 ? -18.512 11.280 -5.973 1.00 96.25 169 HIS A O 1
#

Organism: NCBI:txid2592068

Foldseek 3Di:
DPPALEDEDWAAAPVGHIRDDPVLLVVLCCCVVVNADLPPAYEYQDDPPGDPVSVVSVVVSCVRHVRYHYDHRVVLCVVANPQWGDDRDHRIHRPPPDDDLDQPDDDLVQLLVCLQVVCAGPPPRDRHDHDHDHDDDPDDDDPVSSVVSSVVSVVVRVVVSVVVSVVVD

Secondary structure (DSSP, 8-state):
-----EEEEE-B-TTS-B---HHHHHHHHHHHHT---S-SEEEEEE-TTS-HHHHHHHHHHHHHH--EEEEEHHHHHHHH-TTEEEETTTEEEETTT----------HHHHHHHHHTTTB-TTT--B-S-S-PPP-SSSPPPHHHHHHHHHHHHHHHHHHHHHHHHHH-

Radius of gyration: 22.5 Å; chains: 1; bounding box: 49×30×60 Å

pLDDT: mean 97.11, std 3.6, range [59.62, 98.75]

Sequence (169 aa):
DPYWATWSDAGFGDDGRTLVTKTSFRLLQTLRNLGPAPEPNITIFWDESLPEGYKEFCAAISIETSSIQYESDEQIREHWGDDAAIACCVSPMRVGKQMQFFGARVNAAKSLLYAINGGRDEMSGKQIVTGHEGVQGDGPLDFDEVWAKYEEMLDWVVGTYVEALNIIH